Protein AF-A0A6N8BH69-F1 (afdb_monomer_lite)

Secondary structure (DSSP, 8-state):
-HHHHHHHHHHHHHHHHHGGGGGGSSS--HHHHHHHHHHHHHHHHHHHHTT-HHHHHHHIIIIIHHHHHHHHHHHHHHHGGG---

Foldseek 3Di:
DVVLVVVLVVLVVVLVVCVVCVVVWPDACLVVLSVQLNVLSVVLVVCVVVVNPVVSVVSVVPPNVVSVVVNVVRVCVRCVVVDDD

Sequence (85 aa):
MMMFHDSANAFYQMQKSIQPVLEKLPGNELELLSDSLRDTIELVVYTYEEGNRGKAAEIMQFTLLPLYKKWQVELNRCFQPYLLS

Structure (mmCIF, N/CA/C/O backbone):
data_AF-A0A6N8BH69-F1
#
_entry.id   AF-A0A6N8BH69-F1
#
loop_
_atom_site.group_PDB
_atom_site.id
_atom_site.type_symbol
_atom_site.label_atom_id
_atom_site.label_alt_id
_atom_site.label_comp_id
_atom_site.label_asym_id
_atom_site.label_entity_id
_atom_site.label_seq_id
_atom_site.pdbx_PDB_ins_code
_atom_site.Cartn_x
_atom_site.Cartn_y
_atom_site.Cartn_z
_atom_site.occupancy
_atom_site.B_iso_or_equiv
_atom_site.auth_seq_id
_atom_site.auth_comp_id
_atom_site.auth_asym_id
_atom_site.auth_atom_id
_atom_site.pdbx_PDB_model_num
ATOM 1 N N . MET A 1 1 ? 15.678 -5.139 -7.289 1.00 65.81 1 MET A N 1
ATOM 2 C CA . MET A 1 1 ? 15.768 -3.930 -6.438 1.00 65.81 1 MET A CA 1
ATOM 3 C C . MET A 1 1 ? 15.690 -4.368 -4.968 1.00 65.81 1 MET A C 1
ATOM 5 O O . MET A 1 1 ? 14.600 -4.455 -4.427 1.00 65.81 1 MET A O 1
ATOM 9 N N . MET A 1 2 ? 16.818 -4.744 -4.348 1.00 67.81 2 MET A N 1
ATOM 10 C CA . MET A 1 2 ? 16.822 -5.503 -3.076 1.00 67.81 2 MET A CA 1
ATOM 11 C C . MET A 1 2 ? 16.159 -4.747 -1.907 1.00 67.81 2 MET A C 1
ATOM 13 O O . MET A 1 2 ? 15.261 -5.283 -1.277 1.00 67.81 2 MET A O 1
ATOM 17 N N . MET A 1 3 ? 16.475 -3.462 -1.706 1.00 75.88 3 MET A N 1
ATOM 18 C CA . MET A 1 3 ? 15.855 -2.660 -0.632 1.00 75.88 3 MET A CA 1
ATOM 19 C C . MET A 1 3 ? 14.348 -2.409 -0.828 1.00 75.88 3 MET A C 1
ATOM 21 O O . MET A 1 3 ? 13.599 -2.263 0.137 1.00 75.88 3 MET A O 1
ATOM 25 N N . PHE A 1 4 ? 13.884 -2.346 -2.078 1.00 87.75 4 PHE A N 1
ATOM 26 C CA . PHE A 1 4 ? 12.459 -2.170 -2.365 1.00 87.75 4 PHE A CA 1
ATOM 27 C C . PHE A 1 4 ? 11.674 -3.454 -2.110 1.00 87.75 4 PHE A C 1
ATOM 29 O O . PHE A 1 4 ? 10.559 -3.394 -1.605 1.00 87.75 4 PHE A O 1
ATOM 36 N N . HIS A 1 5 ? 12.280 -4.612 -2.385 1.00 88.62 5 HIS A N 1
ATOM 37 C CA . HIS A 1 5 ? 11.704 -5.905 -2.031 1.00 88.62 5 HIS A CA 1
ATOM 38 C C . HIS A 1 5 ? 11.453 -6.014 -0.522 1.00 88.62 5 HIS A C 1
ATOM 40 O O . HIS A 1 5 ? 10.349 -6.371 -0.116 1.00 88.62 5 HIS A O 1
ATOM 46 N N . ASP A 1 6 ? 12.426 -5.622 0.304 1.00 91.50 6 ASP A N 1
ATOM 47 C CA . ASP A 1 6 ? 12.268 -5.636 1.763 1.00 91.50 6 ASP A CA 1
ATOM 48 C C . ASP A 1 6 ? 11.144 -4.696 2.221 1.00 91.50 6 ASP A C 1
ATOM 50 O O . ASP A 1 6 ? 10.361 -5.039 3.106 1.00 91.50 6 ASP A O 1
ATOM 54 N N . SER A 1 7 ? 11.014 -3.534 1.572 1.00 91.56 7 SER A N 1
ATOM 55 C CA . SER A 1 7 ? 9.954 -2.557 1.856 1.00 91.56 7 SER A CA 1
ATOM 56 C C . SER A 1 7 ? 8.564 -3.090 1.482 1.00 91.56 7 SER A C 1
ATOM 58 O O . SER A 1 7 ? 7.619 -2.963 2.260 1.00 91.56 7 SER A O 1
ATOM 60 N N . ALA A 1 8 ? 8.441 -3.733 0.317 1.00 92.88 8 ALA A N 1
ATOM 61 C CA . ALA A 1 8 ? 7.209 -4.381 -0.129 1.00 92.88 8 ALA A CA 1
ATOM 62 C C . ALA A 1 8 ? 6.818 -5.550 0.790 1.00 92.88 8 ALA A C 1
ATOM 64 O O . ALA A 1 8 ? 5.656 -5.682 1.172 1.00 92.88 8 ALA A O 1
ATOM 65 N N . ASN A 1 9 ? 7.793 -6.363 1.207 1.00 93.75 9 ASN A N 1
ATOM 66 C CA . ASN A 1 9 ? 7.559 -7.449 2.153 1.00 93.75 9 ASN A CA 1
ATOM 67 C C . ASN A 1 9 ? 7.138 -6.915 3.531 1.00 93.75 9 ASN A C 1
ATOM 69 O O . ASN A 1 9 ? 6.196 -7.439 4.120 1.00 93.75 9 ASN A O 1
ATOM 73 N N . ALA A 1 10 ? 7.773 -5.852 4.035 1.00 93.81 10 ALA A N 1
ATOM 74 C CA . ALA A 1 10 ? 7.373 -5.217 5.290 1.00 93.81 10 ALA A CA 1
ATOM 75 C C . ALA A 1 10 ? 5.911 -4.747 5.238 1.00 93.81 10 ALA A C 1
ATOM 77 O O . ALA A 1 10 ? 5.134 -5.067 6.137 1.00 93.81 10 ALA A O 1
ATOM 78 N N . PHE A 1 11 ? 5.513 -4.072 4.155 1.00 94.19 11 PHE A N 1
ATOM 79 C CA . PHE A 1 11 ? 4.121 -3.678 3.938 1.00 94.19 11 PHE A CA 1
ATOM 80 C C . PHE A 1 11 ? 3.170 -4.887 3.929 1.00 94.19 11 PHE A C 1
ATOM 82 O O . PHE A 1 11 ? 2.161 -4.881 4.635 1.00 94.19 11 PHE A O 1
ATOM 89 N N . TYR A 1 12 ? 3.519 -5.956 3.209 1.00 94.31 12 TYR A N 1
ATOM 90 C CA . TYR A 1 12 ? 2.718 -7.181 3.162 1.00 94.31 12 TYR A CA 1
ATOM 91 C C . TYR A 1 12 ? 2.518 -7.813 4.551 1.00 94.31 12 TYR A C 1
ATOM 93 O O . TYR A 1 12 ? 1.402 -8.195 4.913 1.00 94.31 12 TYR A O 1
ATOM 101 N N . GLN A 1 13 ? 3.572 -7.876 5.373 1.00 95.94 13 GLN A N 1
ATOM 102 C CA . GLN A 1 13 ? 3.455 -8.382 6.746 1.00 95.94 13 GLN A CA 1
ATOM 103 C C . GLN A 1 13 ? 2.572 -7.482 7.620 1.00 95.94 13 GLN A C 1
ATOM 105 O O . GLN A 1 13 ? 1.796 -7.992 8.434 1.00 95.94 13 GLN A O 1
ATOM 110 N N . MET A 1 14 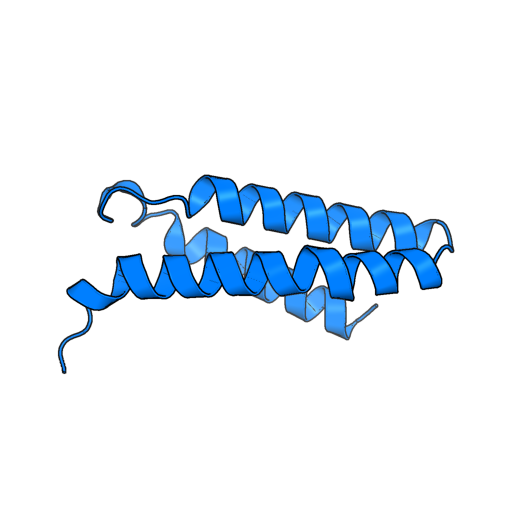? 2.644 -6.157 7.447 1.00 93.62 14 MET A N 1
ATOM 111 C CA . MET A 1 14 ? 1.767 -5.222 8.159 1.00 93.62 14 MET A CA 1
ATOM 112 C C . MET A 1 14 ? 0.301 -5.437 7.775 1.00 93.62 14 MET A C 1
ATOM 114 O O . MET A 1 14 ? -0.528 -5.620 8.664 1.00 93.62 14 MET A O 1
ATOM 118 N N . GLN A 1 15 ? -0.014 -5.494 6.476 1.00 92.19 15 GLN A N 1
ATOM 119 C CA . GLN A 1 15 ? -1.372 -5.747 5.982 1.00 92.19 15 GLN A CA 1
ATOM 120 C C . GLN A 1 15 ? -1.944 -7.041 6.572 1.00 92.19 15 GLN A C 1
ATOM 122 O O . GLN A 1 15 ? -3.031 -7.040 7.153 1.00 92.19 15 GLN A O 1
ATOM 127 N N . LYS A 1 16 ? -1.172 -8.132 6.504 1.00 93.44 16 LYS A N 1
ATOM 128 C CA . LYS A 1 16 ? -1.566 -9.432 7.057 1.00 93.44 16 LYS A CA 1
ATOM 129 C C . LYS A 1 16 ? -1.818 -9.378 8.567 1.00 93.44 16 LYS A C 1
ATOM 131 O O . LYS A 1 16 ? -2.709 -10.061 9.062 1.00 93.44 16 LYS A O 1
ATOM 136 N N . SER A 1 17 ? -1.044 -8.579 9.298 1.00 92.19 17 SER A N 1
ATOM 137 C CA . SER A 1 17 ? -1.182 -8.434 10.754 1.00 92.19 17 SER A CA 1
ATOM 138 C C . SER A 1 17 ? -2.412 -7.615 11.154 1.00 92.19 17 SER A C 1
ATOM 140 O O . SER A 1 17 ? -2.980 -7.848 12.218 1.00 92.19 17 SER A O 1
ATOM 142 N N . ILE A 1 18 ? -2.836 -6.673 10.309 1.00 89.88 18 ILE A N 1
ATOM 143 C CA . ILE A 1 18 ? -4.009 -5.819 10.551 1.00 89.88 18 ILE A CA 1
ATOM 144 C C . ILE A 1 18 ? -5.311 -6.549 10.194 1.00 89.88 18 ILE A C 1
ATOM 146 O O . ILE A 1 18 ? -6.333 -6.340 10.846 1.00 89.88 18 ILE A O 1
ATOM 150 N N . GLN A 1 19 ? -5.287 -7.436 9.197 1.00 89.50 19 GLN A N 1
ATOM 151 C CA . GLN A 1 19 ? -6.488 -8.089 8.668 1.00 89.50 19 GLN A CA 1
ATOM 152 C C . GLN A 1 19 ? -7.402 -8.751 9.724 1.00 89.50 19 GLN A C 1
ATOM 154 O O . GLN A 1 19 ? -8.607 -8.510 9.675 1.00 89.50 19 GLN A O 1
ATOM 159 N N . PRO A 1 20 ? -6.896 -9.492 10.734 1.00 90.56 20 PRO A N 1
ATOM 160 C CA . PRO A 1 20 ? -7.742 -10.132 11.749 1.00 90.56 20 PRO A CA 1
ATOM 161 C C . PRO A 1 20 ? -8.489 -9.160 12.670 1.00 90.56 20 PRO A C 1
ATOM 163 O O . PRO A 1 20 ? -9.374 -9.577 13.417 1.00 90.56 20 PRO A O 1
ATOM 166 N N . VAL A 1 21 ? -8.094 -7.884 12.689 1.00 89.44 21 VAL A N 1
ATOM 167 C CA . VAL A 1 21 ? -8.679 -6.869 13.572 1.00 89.44 21 VAL A CA 1
ATOM 168 C C . VAL A 1 21 ? -9.469 -5.804 12.820 1.00 89.44 21 VAL A C 1
ATOM 170 O O . VAL A 1 21 ? -10.136 -5.013 13.480 1.00 89.44 21 VAL A O 1
ATOM 173 N N . LEU A 1 22 ? -9.469 -5.810 11.479 1.00 86.81 22 LEU A N 1
ATOM 174 C CA . LEU A 1 22 ? -10.171 -4.818 10.650 1.00 86.81 22 LEU A CA 1
ATOM 175 C C . LEU A 1 22 ? -11.652 -4.677 11.015 1.00 86.81 22 LEU A C 1
ATOM 177 O O . LEU A 1 22 ? -12.134 -3.558 11.159 1.00 86.81 22 LEU A O 1
ATOM 181 N N . GLU A 1 23 ? -12.348 -5.793 11.242 1.00 85.38 23 GLU A N 1
ATOM 182 C CA . GLU A 1 23 ? -13.776 -5.806 11.603 1.00 85.38 23 GLU A CA 1
ATOM 183 C C . GLU A 1 23 ? -14.072 -5.155 12.963 1.00 85.38 23 GLU A C 1
ATOM 185 O O . GLU A 1 23 ? -15.204 -4.761 13.237 1.00 85.38 23 GLU A O 1
ATOM 190 N N . LYS A 1 24 ? -13.065 -5.062 13.840 1.00 86.12 24 LYS A N 1
ATOM 191 C CA . LYS A 1 24 ? -13.194 -4.476 15.183 1.00 86.12 24 LYS A CA 1
ATOM 192 C C . LYS A 1 24 ? -12.847 -2.994 15.213 1.00 86.12 24 LYS A C 1
ATOM 194 O O . LYS A 1 24 ? -13.102 -2.345 16.227 1.00 86.12 24 LYS A O 1
ATOM 199 N N . LEU A 1 25 ? -12.228 -2.484 14.151 1.00 87.19 25 LEU A N 1
ATOM 200 C CA . LEU A 1 25 ? -11.869 -1.081 14.038 1.00 87.19 25 LEU A CA 1
ATOM 201 C C . LEU A 1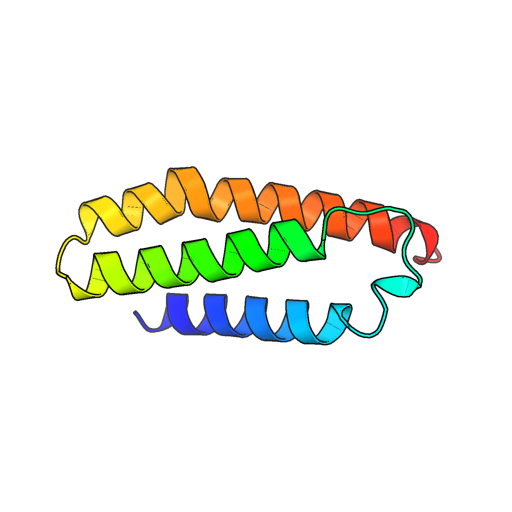 25 ? -13.115 -0.251 13.694 1.00 87.19 25 LEU A C 1
ATOM 203 O O . LEU A 1 25 ? -14.041 -0.752 13.052 1.00 87.19 25 LEU A O 1
ATOM 207 N N . PRO A 1 26 ? -13.156 1.032 14.093 1.00 82.06 26 PRO A N 1
ATOM 208 C CA . PRO A 1 26 ? -14.194 1.948 13.627 1.00 82.06 26 PRO A CA 1
ATOM 209 C C . PRO A 1 26 ? -14.198 2.016 12.093 1.00 82.06 26 PRO A C 1
ATOM 211 O O . PRO A 1 26 ? -13.205 1.658 11.459 1.00 82.06 26 PRO A O 1
ATOM 214 N N . GLY A 1 27 ? -15.290 2.50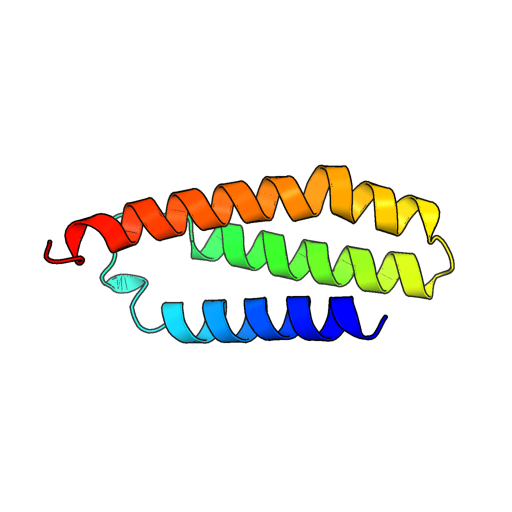9 11.493 1.00 87.38 27 GLY A N 1
ATOM 215 C CA . GLY A 1 27 ? -15.390 2.673 10.036 1.00 87.38 27 GLY A CA 1
ATOM 216 C C . GLY A 1 27 ? -14.118 3.299 9.452 1.00 87.38 27 GLY A C 1
ATOM 217 O O . GLY A 1 27 ? -13.687 4.371 9.900 1.00 87.38 27 GLY A O 1
ATOM 218 N N . ASN A 1 28 ? -13.484 2.579 8.526 1.00 91.62 28 ASN A N 1
ATOM 219 C CA . ASN A 1 28 ? -12.138 2.873 8.050 1.00 91.62 28 ASN A CA 1
ATOM 220 C C . ASN A 1 28 ? -11.957 2.558 6.565 1.00 91.62 28 ASN A C 1
ATOM 222 O O . ASN A 1 28 ? -12.725 1.803 5.974 1.00 91.62 28 ASN A O 1
ATOM 226 N N . GLU A 1 29 ? -10.913 3.144 5.985 1.00 93.50 29 GLU A N 1
ATOM 227 C CA . GLU A 1 29 ? -10.507 2.931 4.591 1.00 93.50 29 GLU A CA 1
ATOM 228 C C . GLU A 1 29 ? -9.289 1.993 4.475 1.00 93.50 29 GLU A C 1
ATOM 230 O O . GLU A 1 29 ? -8.636 1.960 3.433 1.00 93.50 29 GLU A O 1
ATOM 235 N N . LEU A 1 30 ? -8.928 1.251 5.533 1.00 93.69 30 LEU A N 1
ATOM 236 C CA . LEU A 1 30 ? -7.651 0.529 5.582 1.00 93.69 30 LEU A CA 1
ATOM 237 C C . LEU A 1 30 ? -7.544 -0.563 4.527 1.00 93.69 30 LEU A C 1
ATOM 239 O O . LEU A 1 30 ? -6.481 -0.701 3.929 1.00 93.69 30 LEU A O 1
ATOM 243 N N . GLU A 1 31 ? -8.612 -1.319 4.283 1.00 92.62 31 GLU A N 1
ATOM 244 C CA . GLU A 1 31 ? -8.618 -2.373 3.264 1.00 92.62 31 GLU A CA 1
ATOM 245 C C . GLU A 1 31 ? -8.402 -1.779 1.866 1.00 92.62 31 GLU A C 1
ATOM 247 O O . GLU A 1 31 ? -7.420 -2.108 1.203 1.00 92.62 31 GLU A O 1
ATOM 252 N N . LEU A 1 32 ? -9.214 -0.785 1.493 1.00 94.25 32 LEU A N 1
ATOM 253 C CA . LEU A 1 32 ? -9.118 -0.090 0.206 1.00 94.25 32 LEU A CA 1
ATOM 254 C C . LEU A 1 32 ? -7.752 0.582 -0.008 1.00 94.25 32 LEU A C 1
ATOM 256 O O . LEU A 1 32 ? -7.178 0.515 -1.098 1.00 94.25 32 LEU A O 1
ATOM 260 N N . LEU A 1 33 ? -7.208 1.232 1.026 1.00 95.88 33 LEU A N 1
ATOM 261 C CA . LEU A 1 33 ? -5.885 1.856 0.962 1.00 95.88 33 LEU A CA 1
ATOM 262 C C . LEU A 1 33 ? -4.761 0.813 0.889 1.00 95.88 33 LEU A C 1
ATOM 264 O O . LEU A 1 33 ? -3.759 1.063 0.221 1.00 95.88 33 LEU A O 1
ATOM 268 N N . SER A 1 34 ? -4.918 -0.343 1.542 1.00 95.19 34 SER A N 1
ATOM 269 C CA . SER A 1 34 ? -3.942 -1.439 1.466 1.00 95.19 34 SER A CA 1
ATOM 270 C C . SER A 1 34 ? -3.935 -2.080 0.080 1.00 95.19 34 SER A C 1
ATOM 272 O O . SER A 1 34 ? -2.863 -2.318 -0.472 1.00 95.19 34 SER A O 1
ATOM 274 N N . ASP A 1 35 ? -5.110 -2.294 -0.511 1.00 95.06 35 ASP A N 1
ATOM 275 C CA . ASP A 1 35 ? -5.239 -2.789 -1.881 1.00 95.06 35 ASP A CA 1
ATOM 276 C C . ASP A 1 35 ? -4.597 -1.824 -2.878 1.00 95.06 35 ASP A C 1
ATOM 278 O O . ASP A 1 35 ? -3.743 -2.218 -3.666 1.00 95.06 35 ASP A O 1
ATOM 282 N N . SER A 1 36 ? -4.900 -0.530 -2.754 1.00 97.00 36 SER A N 1
ATOM 283 C CA . SER A 1 36 ? -4.295 0.503 -3.601 1.00 97.00 36 SER A CA 1
ATOM 284 C C . SER A 1 36 ? -2.762 0.532 -3.475 1.00 97.00 36 SER A C 1
ATOM 286 O O . SER A 1 36 ? -2.056 0.771 -4.459 1.00 97.00 36 SER A O 1
ATOM 288 N N . LEU A 1 37 ? -2.224 0.309 -2.267 1.00 96.94 37 LEU A N 1
ATOM 289 C CA . LEU A 1 37 ? -0.780 0.239 -2.027 1.00 96.94 37 LEU A CA 1
ATOM 290 C C . LEU A 1 37 ? -0.153 -0.982 -2.688 1.00 96.94 37 LEU A C 1
ATOM 292 O O . LEU A 1 37 ? 0.871 -0.829 -3.353 1.00 96.94 37 LEU A O 1
ATOM 296 N N . ARG A 1 38 ? -0.765 -2.161 -2.537 1.00 96.38 38 ARG A N 1
ATOM 297 C CA . ARG A 1 38 ? -0.326 -3.391 -3.207 1.00 96.38 38 ARG A CA 1
ATOM 298 C C . ARG A 1 38 ? -0.266 -3.181 -4.718 1.00 96.38 38 ARG A C 1
ATOM 300 O O . ARG A 1 38 ? 0.793 -3.378 -5.308 1.00 96.38 38 ARG A O 1
ATOM 307 N N . ASP A 1 39 ? -1.349 -2.696 -5.314 1.00 97.44 39 ASP A N 1
ATOM 308 C CA . ASP A 1 39 ? -1.448 -2.510 -6.763 1.00 97.44 39 ASP A CA 1
ATOM 309 C C . ASP A 1 39 ? -0.413 -1.476 -7.262 1.00 97.44 39 ASP A C 1
ATOM 311 O O . ASP A 1 39 ? 0.209 -1.636 -8.314 1.00 97.44 39 ASP A O 1
ATOM 315 N N . THR A 1 40 ? -0.144 -0.428 -6.472 1.00 97.62 40 THR A N 1
ATOM 316 C CA . THR A 1 40 ? 0.900 0.560 -6.793 1.00 97.62 40 THR A CA 1
ATOM 317 C C . THR A 1 40 ? 2.312 -0.029 -6.673 1.00 97.62 40 THR A C 1
ATOM 319 O O . THR A 1 40 ? 3.181 0.302 -7.480 1.00 97.62 40 THR A O 1
ATOM 322 N N . ILE A 1 41 ? 2.570 -0.899 -5.690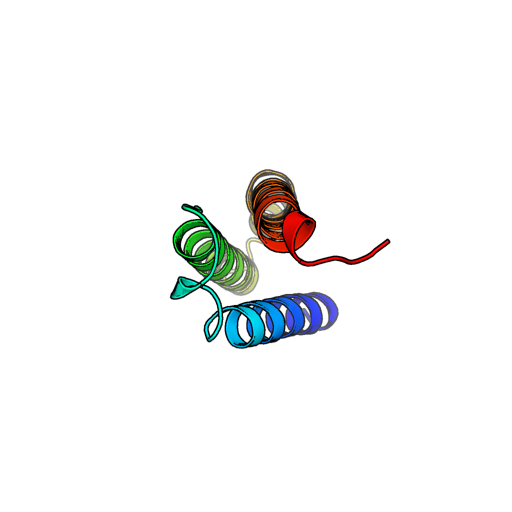 1.00 96.69 41 ILE A N 1
ATOM 323 C CA . ILE A 1 41 ? 3.852 -1.611 -5.555 1.00 96.69 41 ILE A CA 1
ATOM 324 C C . ILE A 1 41 ? 4.080 -2.513 -6.772 1.00 96.69 41 ILE A C 1
ATOM 326 O O . ILE A 1 41 ? 5.165 -2.474 -7.354 1.00 96.69 41 ILE A O 1
ATOM 330 N N . GLU A 1 42 ? 3.065 -3.269 -7.192 1.00 96.31 42 GLU A N 1
ATOM 331 C CA . GLU A 1 42 ? 3.121 -4.109 -8.394 1.00 96.31 42 GLU A CA 1
ATOM 332 C C . GLU A 1 42 ? 3.411 -3.274 -9.646 1.00 96.31 42 GLU A C 1
ATOM 334 O O . GLU A 1 42 ? 4.302 -3.616 -10.426 1.00 96.31 42 GLU A O 1
ATOM 339 N N . LEU A 1 43 ? 2.752 -2.120 -9.790 1.00 97.38 43 LEU A N 1
ATOM 340 C CA . LEU A 1 43 ? 3.003 -1.193 -10.893 1.00 97.38 43 LEU A CA 1
ATOM 341 C C . LEU A 1 43 ? 4.452 -0.677 -10.910 1.00 97.38 43 LEU A C 1
ATOM 343 O O . LEU A 1 43 ? 5.048 -0.552 -11.984 1.00 97.38 43 LEU A O 1
ATOM 347 N N . VAL A 1 44 ? 5.040 -0.383 -9.745 1.00 96.56 44 VAL A N 1
ATOM 348 C CA . VAL A 1 44 ? 6.451 0.029 -9.642 1.00 96.56 44 VAL A CA 1
ATOM 349 C C . VAL A 1 44 ? 7.382 -1.091 -10.103 1.00 96.56 44 VAL A C 1
ATOM 351 O O . VAL A 1 44 ? 8.305 -0.816 -10.874 1.00 96.56 44 VAL A O 1
ATOM 354 N N . VAL A 1 45 ? 7.149 -2.331 -9.657 1.00 95.00 45 VAL A N 1
ATOM 355 C CA . VAL A 1 45 ? 7.956 -3.497 -10.057 1.00 95.00 45 VAL A CA 1
ATOM 356 C C . VAL A 1 45 ? 7.866 -3.706 -11.562 1.00 95.00 45 VAL A C 1
ATOM 358 O O . VAL A 1 45 ? 8.898 -3.689 -12.228 1.00 95.00 45 VAL A O 1
ATOM 361 N N . TYR A 1 46 ? 6.648 -3.785 -12.098 1.00 96.31 46 TYR A N 1
ATOM 362 C CA . TYR A 1 46 ? 6.403 -3.959 -13.527 1.00 96.31 46 TYR A CA 1
ATOM 363 C C . TYR A 1 46 ? 7.113 -2.883 -14.360 1.00 96.31 46 TYR A C 1
ATOM 365 O O . TYR A 1 46 ? 7.894 -3.181 -15.259 1.00 96.31 46 TYR A O 1
ATOM 373 N N . THR A 1 47 ? 6.921 -1.608 -14.009 1.00 96.62 47 THR A N 1
ATOM 374 C CA . THR A 1 47 ? 7.522 -0.479 -14.739 1.00 96.62 47 THR A CA 1
ATOM 375 C C . THR A 1 47 ? 9.054 -0.509 -14.689 1.00 96.62 47 THR A C 1
ATOM 377 O O . THR A 1 47 ? 9.726 -0.105 -15.641 1.00 96.62 47 THR A O 1
ATOM 380 N N . TYR A 1 48 ? 9.625 -0.973 -13.574 1.00 94.62 48 TYR A N 1
ATOM 381 C CA . TYR A 1 48 ? 11.067 -1.130 -13.430 1.00 94.62 48 TYR A CA 1
ATOM 382 C C . TYR A 1 48 ? 11.612 -2.287 -14.279 1.00 94.62 48 TYR A C 1
ATOM 384 O O . TYR A 1 48 ? 12.669 -2.132 -14.897 1.00 94.62 48 TYR A O 1
ATOM 392 N N . GLU A 1 49 ? 10.914 -3.424 -14.301 1.00 94.00 49 GLU A N 1
ATOM 393 C CA . GLU A 1 49 ? 11.285 -4.623 -15.065 1.00 94.00 49 GLU A CA 1
ATOM 394 C C . GLU A 1 49 ? 11.215 -4.390 -16.578 1.00 94.00 49 GLU A C 1
ATOM 396 O O . GLU A 1 49 ? 12.118 -4.816 -17.295 1.00 94.00 49 GLU A O 1
ATOM 401 N N . GLU A 1 50 ? 10.264 -3.574 -17.039 1.00 97.12 50 GLU A N 1
ATOM 402 C CA . GLU A 1 50 ? 10.167 -3.079 -18.424 1.00 97.12 50 GLU A CA 1
ATOM 403 C C . GLU A 1 50 ? 11.299 -2.099 -18.814 1.00 97.12 50 GLU A C 1
ATOM 405 O O . GLU A 1 50 ? 11.320 -1.526 -19.904 1.00 97.12 50 GLU A O 1
ATOM 410 N N . GLY A 1 51 ? 12.255 -1.844 -17.916 1.00 95.88 51 GLY A N 1
ATOM 411 C CA . GLY A 1 51 ? 13.403 -0.970 -18.157 1.00 95.88 51 GLY A CA 1
ATOM 412 C C . GLY A 1 51 ? 13.108 0.524 -17.996 1.00 95.88 51 GLY A C 1
ATOM 413 O O . GLY A 1 51 ? 14.035 1.337 -18.060 1.00 95.88 51 GLY A O 1
ATOM 414 N N . ASN A 1 52 ? 11.863 0.915 -17.702 1.00 96.31 52 ASN A N 1
ATOM 415 C CA . ASN A 1 52 ? 11.471 2.314 -17.533 1.00 96.31 52 ASN A CA 1
ATOM 416 C C . ASN A 1 52 ? 11.716 2.820 -16.100 1.00 96.31 52 ASN A C 1
ATOM 418 O O . ASN A 1 52 ? 10.813 3.209 -15.354 1.00 96.31 52 ASN A O 1
ATOM 422 N N . ARG A 1 53 ? 12.992 2.838 -15.702 1.00 94.00 53 ARG A N 1
ATOM 423 C CA . ARG A 1 53 ? 13.410 3.191 -14.334 1.00 94.00 53 ARG A CA 1
ATOM 424 C C . ARG A 1 53 ? 13.015 4.610 -13.921 1.00 94.00 53 ARG A C 1
ATOM 426 O O . ARG A 1 53 ? 12.689 4.823 -12.756 1.00 94.00 53 ARG A O 1
ATOM 433 N N . GLY A 1 54 ? 13.033 5.562 -14.858 1.00 96.31 54 GLY A N 1
ATOM 434 C CA . GLY A 1 54 ? 12.601 6.939 -14.606 1.00 96.31 54 GLY A CA 1
ATOM 435 C C . GLY A 1 54 ? 11.126 6.994 -14.219 1.00 96.31 54 GLY A C 1
ATOM 436 O O . GLY A 1 54 ? 10.778 7.579 -13.195 1.00 96.31 54 GLY A O 1
ATOM 437 N N . LYS A 1 55 ? 10.271 6.279 -14.960 1.00 97.19 55 LYS A N 1
ATOM 438 C CA . LYS A 1 55 ? 8.845 6.221 -14.646 1.00 97.19 55 LYS A CA 1
ATOM 439 C C . LYS A 1 55 ? 8.557 5.495 -13.334 1.00 97.19 55 LYS A C 1
ATOM 441 O O . LYS A 1 55 ? 7.715 5.950 -12.567 1.00 97.19 55 LYS A O 1
ATOM 446 N N . ALA A 1 56 ? 9.284 4.418 -13.038 1.00 96.38 56 ALA A N 1
ATOM 447 C CA . ALA A 1 56 ? 9.171 3.733 -11.752 1.00 96.38 56 ALA A CA 1
ATOM 448 C C . ALA A 1 56 ? 9.508 4.672 -10.573 1.00 96.38 56 ALA A C 1
ATOM 450 O O . ALA A 1 56 ? 8.803 4.671 -9.565 1.00 96.38 56 ALA A O 1
ATOM 451 N N . ALA A 1 57 ? 10.541 5.515 -10.711 1.00 95.88 57 ALA A N 1
ATOM 452 C CA . ALA A 1 57 ? 10.891 6.531 -9.714 1.00 95.88 57 ALA A CA 1
ATOM 453 C C . ALA A 1 57 ? 9.798 7.599 -9.548 1.00 95.88 57 ALA A C 1
ATOM 455 O O . ALA A 1 57 ? 9.453 7.943 -8.417 1.00 95.88 57 ALA A O 1
ATOM 456 N N . GLU A 1 58 ? 9.202 8.070 -10.647 1.00 97.94 58 GLU A N 1
ATOM 457 C CA . GLU A 1 58 ? 8.059 8.991 -10.592 1.00 97.94 58 GLU A CA 1
ATOM 458 C C . GLU A 1 58 ? 6.867 8.379 -9.849 1.00 97.94 58 GLU A C 1
ATOM 460 O O . GLU A 1 58 ? 6.298 9.024 -8.970 1.00 97.94 58 GLU A O 1
ATOM 465 N N . ILE A 1 59 ? 6.502 7.131 -10.163 1.00 97.94 59 ILE A N 1
ATOM 466 C CA . ILE A 1 59 ? 5.386 6.434 -9.504 1.00 97.94 59 ILE A CA 1
ATOM 467 C C . ILE A 1 59 ? 5.678 6.277 -8.008 1.00 97.94 59 ILE A C 1
ATOM 469 O O . ILE A 1 59 ? 4.809 6.541 -7.176 1.00 97.94 59 ILE A O 1
ATOM 473 N N . MET A 1 60 ? 6.912 5.921 -7.636 1.00 95.81 60 MET A N 1
ATOM 474 C CA . MET A 1 60 ? 7.305 5.848 -6.228 1.00 95.81 60 MET A CA 1
ATOM 475 C C . MET A 1 60 ? 7.134 7.195 -5.507 1.00 95.81 60 MET A C 1
ATOM 477 O O . MET A 1 60 ? 6.555 7.248 -4.420 1.00 95.81 60 MET A O 1
ATOM 481 N N . GLN A 1 61 ? 7.613 8.287 -6.106 1.00 96.94 61 GLN A N 1
ATOM 482 C CA . GLN A 1 61 ? 7.627 9.608 -5.476 1.00 96.94 61 GLN A CA 1
ATOM 483 C C . GLN A 1 61 ? 6.244 10.262 -5.413 1.00 96.94 61 GLN A C 1
ATOM 485 O O . GLN A 1 61 ? 5.886 10.846 -4.389 1.00 96.94 61 GLN A O 1
ATOM 490 N N . PHE A 1 62 ? 5.483 10.187 -6.504 1.00 98.00 62 PHE A N 1
ATOM 491 C CA . PHE A 1 62 ? 4.248 10.949 -6.679 1.00 98.00 62 PHE A CA 1
ATOM 492 C C . PHE A 1 62 ? 2.979 10.121 -6.466 1.00 98.00 62 PHE A C 1
ATOM 494 O O . PHE A 1 62 ? 1.900 10.701 -6.366 1.00 98.00 62 PHE A O 1
ATOM 501 N N . THR A 1 63 ? 3.086 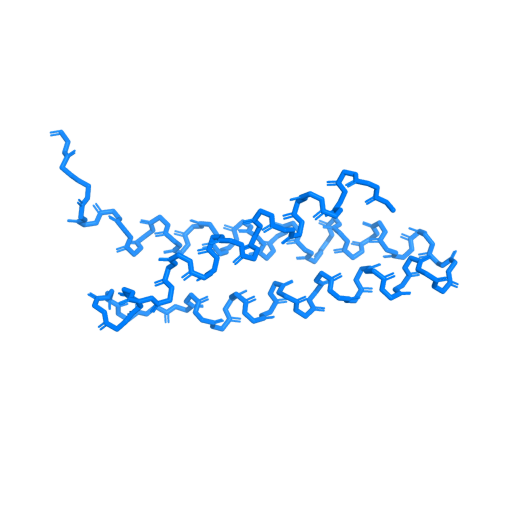8.795 -6.349 1.00 97.56 63 THR A N 1
ATOM 502 C CA . THR A 1 63 ? 1.930 7.911 -6.128 1.00 97.56 63 THR A CA 1
ATOM 503 C C . THR A 1 63 ? 2.104 7.055 -4.879 1.00 97.56 63 THR A C 1
ATOM 505 O O . THR A 1 63 ? 1.339 7.215 -3.928 1.00 97.56 63 THR A O 1
ATOM 508 N N . LEU A 1 64 ? 3.138 6.207 -4.828 1.00 97.06 64 LEU A N 1
ATOM 509 C CA . LEU A 1 64 ? 3.320 5.245 -3.736 1.00 97.06 64 LEU A CA 1
ATOM 510 C C . LEU A 1 64 ? 3.530 5.936 -2.384 1.00 97.06 64 LEU A C 1
ATOM 512 O O . LEU A 1 64 ? 2.848 5.619 -1.413 1.00 97.06 64 LEU A O 1
ATOM 516 N N . LEU A 1 65 ? 4.457 6.896 -2.309 1.00 96.50 65 LEU A N 1
ATOM 517 C CA . LEU A 1 65 ? 4.783 7.570 -1.053 1.00 96.50 65 LEU A CA 1
ATOM 518 C C . LEU A 1 65 ? 3.604 8.394 -0.488 1.00 96.50 65 LEU A C 1
ATOM 520 O O . LEU A 1 65 ? 3.327 8.268 0.709 1.00 96.50 65 LEU A O 1
ATOM 524 N N . PRO A 1 66 ? 2.885 9.220 -1.277 1.00 97.94 66 PRO A N 1
ATOM 525 C CA . PRO A 1 66 ? 1.675 9.888 -0.799 1.00 97.94 66 PRO A CA 1
ATOM 526 C C . PRO A 1 66 ? 0.598 8.912 -0.318 1.00 97.94 66 PRO A C 1
ATOM 528 O O . PRO A 1 66 ? 0.010 9.129 0.743 1.00 97.94 66 PRO A O 1
ATOM 531 N N . LEU A 1 67 ? 0.373 7.820 -1.055 1.00 97.69 67 LEU A N 1
ATOM 532 C CA . LEU A 1 67 ? -0.615 6.810 -0.690 1.00 97.69 67 LEU A CA 1
ATOM 533 C C . LEU A 1 67 ? -0.243 6.099 0.619 1.00 97.69 67 LEU A C 1
ATOM 535 O O . LEU A 1 67 ? -1.093 5.941 1.493 1.00 97.69 67 LEU A O 1
ATOM 539 N N . TYR A 1 68 ? 1.039 5.772 0.805 1.00 97.12 68 TYR A N 1
ATOM 540 C CA . TYR A 1 68 ? 1.547 5.190 2.049 1.00 97.12 68 TYR A CA 1
ATOM 541 C C . TYR A 1 68 ? 1.328 6.126 3.236 1.00 97.12 68 TYR A C 1
ATOM 543 O O . TYR A 1 68 ? 0.871 5.692 4.290 1.00 97.12 68 TYR A O 1
ATOM 551 N N . LYS A 1 69 ? 1.586 7.429 3.068 1.00 97.50 69 LYS A N 1
ATOM 552 C CA . LYS A 1 69 ? 1.318 8.420 4.119 1.00 97.50 69 LYS A CA 1
ATOM 553 C C . LYS A 1 69 ? -0.167 8.482 4.474 1.00 97.50 69 LYS A C 1
ATOM 555 O O . LYS A 1 69 ? -0.492 8.542 5.656 1.00 97.50 69 LYS A O 1
ATOM 560 N N . LYS A 1 70 ? -1.064 8.436 3.480 1.00 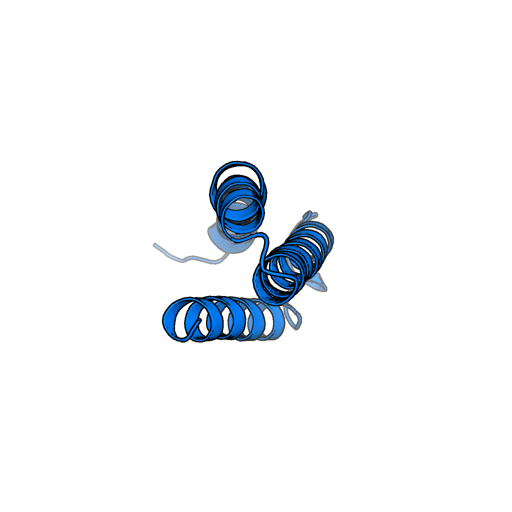97.81 70 LYS A N 1
ATOM 561 C CA . LYS A 1 70 ? -2.515 8.394 3.729 1.00 97.81 70 LYS A CA 1
ATOM 562 C C . LYS A 1 70 ? -2.897 7.137 4.518 1.00 97.81 70 LYS A C 1
ATOM 564 O O . LYS A 1 70 ? -3.580 7.243 5.532 1.00 97.81 70 LYS A O 1
ATOM 569 N N . TRP A 1 71 ? -2.405 5.975 4.093 1.00 96.88 71 TRP A N 1
ATOM 570 C CA . TRP A 1 71 ? -2.613 4.706 4.791 1.00 96.88 71 TRP A CA 1
ATOM 571 C C . TRP A 1 71 ? -2.088 4.739 6.231 1.00 96.88 71 TRP A C 1
ATOM 573 O O . TRP A 1 71 ? -2.790 4.331 7.148 1.00 96.88 71 TRP A O 1
ATOM 583 N N . GLN A 1 72 ? -0.900 5.301 6.460 1.00 95.69 72 GLN A N 1
ATOM 584 C CA . GLN A 1 72 ? -0.309 5.426 7.793 1.00 95.69 72 GLN A CA 1
ATOM 585 C C . GLN A 1 72 ? -1.134 6.334 8.718 1.00 95.69 72 GLN A C 1
ATOM 587 O O . GLN A 1 72 ? -1.301 6.027 9.899 1.00 95.69 72 GLN A O 1
ATOM 592 N N . VAL A 1 73 ? -1.654 7.453 8.204 1.00 96.81 73 VAL A N 1
ATOM 593 C CA . VAL A 1 73 ? -2.543 8.345 8.967 1.00 96.81 73 VAL A CA 1
ATOM 594 C C . VAL A 1 73 ? -3.825 7.617 9.361 1.00 96.81 73 VAL A C 1
ATOM 596 O O . VAL A 1 73 ? -4.228 7.687 10.521 1.00 96.81 73 VAL A O 1
ATOM 599 N N . GLU A 1 74 ? -4.430 6.888 8.425 1.00 95.50 74 GLU A N 1
ATOM 600 C CA . GLU A 1 74 ? -5.641 6.111 8.682 1.00 95.50 74 GLU A CA 1
ATOM 601 C C . GLU A 1 74 ? -5.389 4.992 9.696 1.00 95.50 74 GLU A C 1
ATOM 603 O O . GLU A 1 74 ? -6.182 4.798 10.619 1.00 95.50 74 GLU A O 1
ATOM 608 N N . LEU A 1 75 ? -4.246 4.311 9.585 1.00 93.75 75 LEU A N 1
ATOM 609 C CA . LEU A 1 75 ? -3.828 3.279 10.527 1.00 93.75 75 LEU A CA 1
ATOM 610 C C . LEU A 1 75 ? -3.735 3.857 11.934 1.00 93.75 75 LEU A C 1
ATOM 612 O O . LEU A 1 75 ? -4.371 3.358 12.859 1.00 93.75 75 LEU A O 1
ATOM 616 N N . ASN A 1 76 ? -3.015 4.965 12.088 1.00 93.12 76 ASN A N 1
ATOM 617 C CA . ASN A 1 76 ? -2.909 5.632 13.374 1.00 93.12 76 ASN A CA 1
ATOM 618 C C . ASN A 1 76 ? -4.292 6.028 13.896 1.00 93.12 76 ASN A C 1
ATOM 620 O O . ASN A 1 76 ? -4.617 5.675 15.022 1.00 93.12 76 ASN A O 1
ATOM 624 N N . ARG A 1 77 ? -5.139 6.670 13.082 1.00 94.25 77 ARG A N 1
ATOM 625 C CA . ARG A 1 77 ? -6.502 7.069 13.471 1.00 94.25 77 ARG A CA 1
ATOM 626 C C . ARG A 1 77 ? -7.327 5.894 14.004 1.00 94.25 77 ARG A C 1
ATOM 628 O O . ARG A 1 77 ? -8.010 6.051 15.012 1.00 94.25 77 ARG A O 1
ATOM 635 N N . CYS A 1 78 ? -7.260 4.738 13.346 1.00 92.69 78 CYS A N 1
ATOM 636 C CA . CYS A 1 78 ? -8.021 3.553 13.739 1.00 92.69 78 CYS A CA 1
ATOM 637 C C . CYS A 1 78 ? -7.505 2.923 15.034 1.00 92.69 78 CYS A C 1
ATOM 639 O O . CYS A 1 78 ? -8.306 2.443 15.830 1.00 92.69 78 CYS A O 1
ATOM 641 N N . PHE A 1 79 ? -6.188 2.935 15.256 1.00 90.38 79 PHE A N 1
ATOM 642 C CA . PHE A 1 79 ? -5.566 2.296 16.417 1.00 90.38 79 PHE A CA 1
ATOM 643 C C . PHE A 1 79 ? -5.389 3.226 17.628 1.00 90.38 79 PHE A C 1
ATOM 645 O O . PHE A 1 79 ? -5.277 2.722 18.743 1.00 90.38 79 PHE A O 1
ATOM 652 N N . GLN A 1 80 ? -5.431 4.555 17.453 1.00 90.06 80 GLN A N 1
ATOM 653 C CA . GLN A 1 80 ? -5.334 5.542 18.543 1.00 90.06 80 GLN A CA 1
ATOM 654 C C . GLN A 1 80 ? -6.251 5.226 19.744 1.00 90.06 80 GLN A C 1
ATOM 656 O O . GLN A 1 80 ? -5.754 5.261 20.867 1.00 90.06 80 GLN A O 1
ATOM 661 N N . PRO A 1 81 ? -7.540 4.856 19.570 1.00 86.88 81 PRO A N 1
ATOM 662 C CA . PRO A 1 81 ? -8.431 4.563 20.699 1.00 86.88 81 PRO A CA 1
ATOM 663 C C . PRO A 1 81 ? -8.017 3.360 21.559 1.00 86.88 81 PRO A C 1
ATOM 665 O O . PRO A 1 81 ? -8.538 3.193 22.658 1.00 86.88 81 PRO A O 1
ATOM 668 N N . TYR A 1 82 ? -7.120 2.507 21.060 1.00 86.06 82 TYR A N 1
ATOM 669 C CA . TYR A 1 82 ? -6.690 1.271 21.719 1.00 86.06 82 TYR A CA 1
ATOM 670 C C . TYR A 1 82 ? -5.303 1.390 22.365 1.00 86.06 82 TYR A C 1
ATOM 672 O O . TYR A 1 82 ? -4.845 0.445 23.008 1.00 86.06 82 TYR A O 1
ATOM 680 N N . LEU A 1 83 ? -4.623 2.528 22.203 1.00 84.44 83 LEU A N 1
ATOM 681 C CA . LEU A 1 83 ? -3.345 2.802 22.850 1.00 84.44 83 LEU A CA 1
ATOM 682 C C . LEU A 1 83 ? -3.608 3.409 24.235 1.00 84.44 83 LEU A C 1
ATOM 684 O O . LEU A 1 83 ? -4.108 4.525 24.351 1.00 84.44 83 LEU A O 1
ATOM 688 N N . LEU A 1 84 ? -3.274 2.668 25.294 1.00 74.44 84 LEU A N 1
ATOM 689 C CA . LEU A 1 84 ? -3.220 3.214 26.652 1.00 74.44 84 LEU A CA 1
ATOM 690 C C . LEU A 1 84 ? -1.966 4.094 26.768 1.00 74.44 84 LEU A C 1
ATOM 692 O O . LEU A 1 84 ? -0.883 3.664 26.369 1.00 74.44 84 LEU A O 1
ATOM 696 N N . SER A 1 85 ? -2.133 5.324 27.258 1.00 59.34 85 SER A N 1
ATOM 697 C CA . SER A 1 85 ? -1.027 6.244 27.575 1.00 59.34 85 SER A CA 1
ATOM 698 C C . SER A 1 85 ? -0.332 5.862 28.876 1.00 59.34 85 SER A C 1
ATOM 700 O O . SER A 1 85 ? -1.048 5.423 29.805 1.00 59.34 85 SER A O 1
#

Radius of gyration: 14.42 Å; chains: 1; bounding box: 32×21×46 Å

pLDDT: mean 92.3, std 7.1, range [59.34, 98.0]